Protein AF-A0A969BMT3-F1 (afdb_monomer)

Sequence (68 aa):
MVMKINPVLLQQIDGDFASVNQMLAKYSLPSGGFMTYDKLTPQDKQVLQATLARLAENLSKLRGVIGV

Structure (mmCIF, N/CA/C/O backbone):
data_AF-A0A969BMT3-F1
#
_entry.id   AF-A0A969BMT3-F1
#
loop_
_atom_site.group_PDB
_atom_site.id
_atom_site.type_symbol
_atom_site.label_atom_id
_atom_site.label_alt_id
_atom_site.label_comp_id
_atom_site.label_asym_id
_atom_site.label_entity_id
_atom_site.label_seq_id
_atom_site.pdbx_PDB_ins_code
_atom_site.Cartn_x
_atom_site.Cartn_y
_atom_site.Cartn_z
_atom_site.occupancy
_atom_site.B_iso_or_equiv
_atom_site.auth_seq_id
_atom_site.auth_comp_id
_atom_site.auth_asym_id
_atom_site.auth_atom_id
_atom_site.pdbx_PDB_model_num
ATOM 1 N N . MET A 1 1 ? 6.479 -9.727 -30.797 1.00 40.12 1 MET A N 1
ATOM 2 C CA . MET A 1 1 ? 7.746 -9.803 -30.043 1.00 40.12 1 MET A CA 1
ATOM 3 C C . MET A 1 1 ? 7.361 -9.566 -28.594 1.00 40.12 1 MET A C 1
ATOM 5 O O . MET A 1 1 ? 7.019 -8.448 -28.261 1.00 40.12 1 MET A O 1
ATOM 9 N N . VAL A 1 2 ? 7.207 -10.616 -27.783 1.00 46.03 2 VAL A N 1
ATOM 10 C CA . VAL A 1 2 ? 6.709 -10.451 -26.406 1.00 46.03 2 VAL A CA 1
ATOM 11 C C . VAL A 1 2 ? 7.851 -9.843 -25.602 1.00 46.03 2 VAL A C 1
ATOM 13 O O . VAL A 1 2 ? 8.865 -10.510 -25.385 1.00 46.03 2 VAL A O 1
ATOM 16 N N .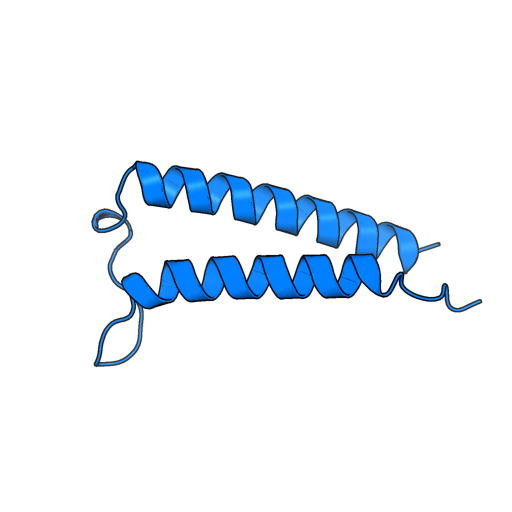 MET A 1 3 ? 7.745 -8.556 -25.269 1.00 53.25 3 MET A N 1
ATOM 17 C CA . MET A 1 3 ? 8.743 -7.874 -24.454 1.00 53.25 3 MET A CA 1
ATOM 18 C C . MET A 1 3 ? 8.940 -8.678 -23.170 1.00 53.25 3 MET A C 1
ATOM 20 O O . MET A 1 3 ? 7.978 -9.003 -22.473 1.00 53.25 3 MET A O 1
ATOM 24 N N . LYS A 1 4 ? 10.191 -9.056 -22.881 1.00 63.97 4 LYS A N 1
ATOM 25 C CA . LYS A 1 4 ? 10.541 -9.693 -21.611 1.00 63.97 4 LYS A CA 1
ATOM 26 C C . 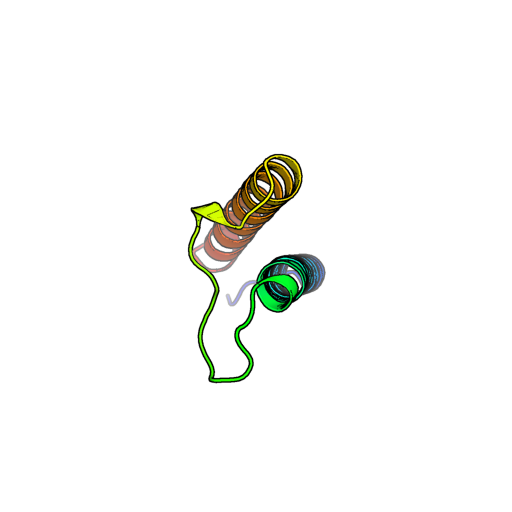LYS A 1 4 ? 10.172 -8.707 -20.511 1.00 63.97 4 LYS A C 1
ATOM 28 O O . LYS A 1 4 ? 10.871 -7.714 -20.324 1.00 63.97 4 LYS A O 1
ATOM 33 N N . ILE A 1 5 ? 9.053 -8.958 -19.835 1.00 66.75 5 ILE A N 1
ATOM 34 C CA . ILE A 1 5 ? 8.611 -8.148 -18.706 1.00 66.75 5 ILE A CA 1
ATOM 35 C C . ILE A 1 5 ? 9.783 -8.071 -17.728 1.00 66.75 5 ILE A C 1
ATOM 37 O O . ILE A 1 5 ? 10.354 -9.101 -17.366 1.00 66.75 5 ILE A O 1
ATOM 41 N N . ASN A 1 6 ? 10.180 -6.852 -17.357 1.00 77.25 6 ASN A N 1
ATOM 42 C CA . ASN A 1 6 ? 11.317 -6.651 -16.474 1.00 77.25 6 ASN A CA 1
ATOM 43 C C . ASN A 1 6 ? 11.016 -7.329 -15.121 1.00 77.25 6 ASN A C 1
ATOM 45 O O . ASN A 1 6 ? 10.097 -6.886 -14.427 1.00 77.25 6 ASN A O 1
ATOM 49 N N . PRO A 1 7 ? 11.764 -8.374 -14.723 1.00 81.19 7 PRO A N 1
ATOM 50 C CA . PRO A 1 7 ? 11.496 -9.096 -13.482 1.00 81.19 7 PRO A CA 1
ATOM 51 C C . PRO A 1 7 ? 11.624 -8.191 -12.251 1.00 81.19 7 PRO A C 1
ATOM 53 O O . PRO A 1 7 ? 10.919 -8.400 -11.270 1.00 81.19 7 PRO A O 1
ATOM 56 N N . VAL A 1 8 ? 12.449 -7.141 -12.321 1.00 84.81 8 VAL A N 1
ATOM 57 C CA . VAL A 1 8 ? 12.573 -6.136 -11.255 1.00 84.81 8 VAL A CA 1
ATOM 58 C C . VAL A 1 8 ? 11.280 -5.335 -11.104 1.00 84.81 8 VAL A C 1
ATOM 60 O O . VAL A 1 8 ? 10.847 -5.083 -9.985 1.00 84.81 8 VAL A O 1
ATOM 63 N N . LEU A 1 9 ? 10.633 -4.971 -12.216 1.00 83.81 9 LEU A N 1
ATOM 64 C CA . LEU A 1 9 ? 9.372 -4.228 -12.186 1.00 83.81 9 LEU A CA 1
ATOM 65 C C . LEU A 1 9 ? 8.249 -5.078 -11.581 1.00 83.81 9 LEU A C 1
ATOM 67 O O . LEU A 1 9 ? 7.468 -4.574 -10.782 1.00 83.81 9 LEU A O 1
ATOM 71 N N . LEU A 1 10 ? 8.196 -6.370 -11.918 1.00 85.44 10 LEU A N 1
ATOM 72 C CA . LEU A 1 10 ? 7.238 -7.300 -11.314 1.00 85.44 10 LEU A CA 1
ATOM 73 C C . LEU A 1 10 ? 7.467 -7.446 -9.807 1.00 85.44 10 LEU A C 1
ATOM 75 O O . LEU A 1 10 ? 6.523 -7.300 -9.041 1.00 85.44 10 LEU A O 1
ATOM 79 N N . GLN A 1 11 ? 8.717 -7.630 -9.373 1.00 89.06 11 GLN A N 1
ATOM 80 C CA . GLN A 1 11 ? 9.051 -7.697 -7.946 1.00 89.06 11 GLN A CA 1
ATOM 81 C C . GLN A 1 11 ? 8.688 -6.412 -7.192 1.00 89.06 11 GLN A C 1
ATOM 83 O O . GLN A 1 11 ? 8.241 -6.473 -6.048 1.00 89.06 11 GLN A O 1
ATOM 88 N N . GLN A 1 12 ? 8.865 -5.246 -7.818 1.00 87.81 12 GLN A N 1
ATOM 89 C CA . GLN A 1 12 ? 8.457 -3.968 -7.235 1.00 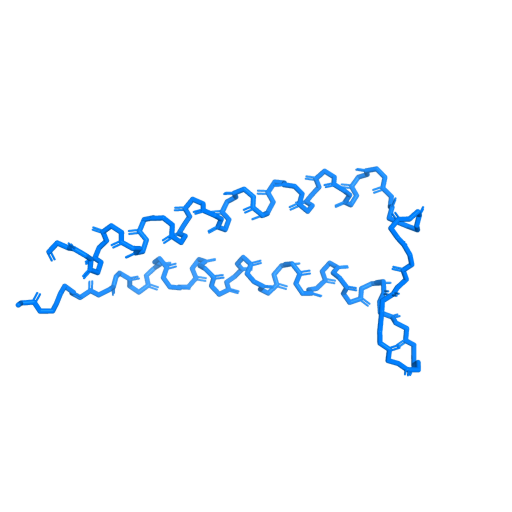87.81 12 GLN A CA 1
ATOM 90 C C . GLN A 1 12 ? 6.937 -3.872 -7.087 1.00 87.81 12 GLN A C 1
ATOM 92 O O . GLN A 1 12 ? 6.467 -3.480 -6.023 1.00 87.81 12 GLN A O 1
ATOM 97 N N . ILE A 1 13 ? 6.177 -4.274 -8.109 1.00 88.38 13 ILE A N 1
ATOM 98 C CA . ILE A 1 13 ? 4.709 -4.297 -8.070 1.00 88.38 13 ILE A CA 1
ATOM 99 C C . ILE A 1 13 ? 4.211 -5.257 -6.983 1.00 88.38 13 ILE A C 1
ATOM 101 O O . ILE A 1 13 ? 3.351 -4.883 -6.188 1.00 88.38 13 ILE A O 1
ATOM 105 N N . ASP A 1 14 ? 4.783 -6.458 -6.891 1.00 90.00 14 ASP A N 1
ATOM 106 C CA . ASP A 1 14 ? 4.439 -7.423 -5.842 1.00 90.00 14 ASP A CA 1
ATOM 107 C C . ASP A 1 14 ? 4.753 -6.866 -4.444 1.00 90.00 14 ASP A C 1
ATOM 109 O O . ASP A 1 14 ? 3.940 -6.981 -3.524 1.00 90.00 14 ASP A O 1
ATOM 113 N N . GLY A 1 15 ? 5.901 -6.200 -4.284 1.00 91.88 15 GLY A N 1
ATOM 114 C CA . GLY A 1 15 ? 6.279 -5.521 -3.044 1.00 91.88 15 GLY A CA 1
ATOM 115 C C . GLY A 1 15 ? 5.342 -4.365 -2.672 1.00 91.88 15 GLY A C 1
ATOM 116 O O . GLY A 1 15 ? 4.999 -4.196 -1.497 1.00 91.88 15 GLY A O 1
ATOM 117 N N . ASP A 1 16 ? 4.890 -3.590 -3.659 1.00 88.44 16 ASP A N 1
ATOM 118 C CA . ASP A 1 16 ? 3.896 -2.528 -3.485 1.00 88.44 16 ASP A CA 1
ATOM 119 C C . ASP A 1 16 ? 2.562 -3.100 -2.992 1.00 88.44 16 ASP A C 1
ATOM 121 O O . ASP A 1 16 ? 2.016 -2.624 -1.993 1.00 88.44 16 ASP A O 1
ATOM 125 N N . PHE A 1 17 ? 2.068 -4.169 -3.627 1.00 90.94 17 PHE A N 1
ATOM 126 C CA . PHE A 1 17 ? 0.852 -4.860 -3.194 1.00 90.94 17 PHE A CA 1
ATOM 127 C C . PHE A 1 17 ? 0.988 -5.451 -1.790 1.00 90.94 17 PHE A C 1
ATOM 129 O O . PHE A 1 17 ? 0.083 -5.285 -0.969 1.00 90.94 17 PHE A O 1
ATOM 136 N N . ALA A 1 18 ? 2.115 -6.096 -1.482 1.00 92.31 18 ALA A N 1
ATOM 137 C CA . ALA A 1 18 ? 2.379 -6.644 -0.155 1.00 92.31 18 ALA A CA 1
ATOM 138 C C . ALA A 1 18 ? 2.370 -5.547 0.920 1.00 92.31 18 ALA A C 1
ATOM 140 O O . ALA A 1 18 ? 1.768 -5.731 1.978 1.00 92.31 18 ALA A O 1
ATOM 141 N N . SER A 1 19 ? 2.960 -4.386 0.624 1.00 90.19 19 SER A N 1
ATOM 142 C CA . SER A 1 19 ? 2.978 -3.234 1.533 1.00 90.19 19 SER A CA 1
ATOM 143 C C . SER A 1 19 ? 1.566 -2.713 1.805 1.00 90.19 19 SER A C 1
ATOM 145 O O . SER A 1 19 ? 1.199 -2.503 2.962 1.00 90.19 19 SER A O 1
ATOM 147 N N . VAL A 1 20 ? 0.739 -2.558 0.762 1.00 89.94 20 VAL A N 1
ATOM 148 C CA . VAL A 1 20 ? -0.668 -2.148 0.913 1.00 89.94 20 VAL A CA 1
ATOM 149 C C . VAL A 1 20 ? -1.447 -3.174 1.736 1.00 89.94 20 VAL A C 1
ATOM 151 O O . VAL A 1 20 ? -2.146 -2.791 2.671 1.00 89.94 20 VAL A O 1
ATOM 154 N N . ASN A 1 21 ? -1.295 -4.470 1.449 1.00 89.75 21 ASN A N 1
ATOM 155 C CA . ASN A 1 21 ? -1.989 -5.527 2.186 1.00 89.75 21 ASN A CA 1
ATOM 156 C C . ASN A 1 21 ? -1.582 -5.573 3.661 1.00 89.75 21 ASN A C 1
ATOM 158 O O . ASN A 1 21 ? -2.447 -5.688 4.523 1.00 89.75 21 ASN A O 1
ATOM 162 N N . GLN A 1 22 ? -0.291 -5.444 3.973 1.00 90.69 22 GLN A N 1
ATOM 163 C CA . GLN A 1 22 ? 0.185 -5.379 5.357 1.00 90.69 22 GLN A CA 1
ATOM 164 C C . GLN A 1 22 ? -0.377 -4.163 6.097 1.00 90.69 22 GLN A C 1
ATOM 166 O O . GLN A 1 22 ? -0.735 -4.258 7.270 1.00 90.69 22 GLN A O 1
ATOM 171 N N . MET A 1 23 ? -0.480 -3.025 5.409 1.00 87.44 23 MET A N 1
ATOM 172 C CA . MET A 1 23 ? -1.069 -1.806 5.956 1.00 87.44 23 MET A CA 1
ATOM 173 C C . MET A 1 23 ? -2.566 -2.018 6.241 1.00 87.44 23 MET A C 1
ATOM 175 O O . MET A 1 23 ? -3.021 -1.786 7.359 1.00 87.44 23 MET A O 1
ATOM 179 N N . LEU A 1 24 ? -3.318 -2.543 5.268 1.00 85.94 24 LEU A N 1
ATOM 180 C CA . LEU A 1 24 ? -4.748 -2.836 5.400 1.00 85.94 24 LEU A CA 1
ATOM 181 C C . LEU A 1 24 ? -5.043 -3.927 6.438 1.00 85.94 24 LEU A C 1
ATOM 183 O O . LEU A 1 24 ? -6.066 -3.857 7.115 1.00 85.94 24 LEU A O 1
ATOM 187 N N . ALA A 1 25 ? -4.147 -4.899 6.626 1.00 89.94 25 ALA A N 1
ATOM 188 C CA . ALA A 1 25 ? -4.304 -5.967 7.611 1.00 89.94 25 ALA A CA 1
ATOM 189 C C . ALA A 1 25 ? -4.412 -5.436 9.049 1.00 89.94 25 ALA A C 1
ATOM 191 O O . ALA A 1 25 ? -5.165 -5.996 9.845 1.00 89.94 25 ALA A O 1
ATOM 192 N N . LYS A 1 26 ? -3.754 -4.311 9.369 1.00 88.19 26 LYS A N 1
ATOM 193 C CA . LYS A 1 26 ? -3.902 -3.622 10.668 1.00 88.19 26 LYS A CA 1
ATOM 194 C C . LYS A 1 26 ? -5.342 -3.181 10.950 1.00 88.19 26 LYS A C 1
ATOM 196 O O . LYS A 1 26 ? -5.732 -3.041 12.103 1.00 88.19 26 LYS A O 1
ATOM 201 N N . TYR A 1 27 ? -6.111 -2.962 9.888 1.00 90.06 27 TYR A N 1
ATOM 202 C CA . TYR A 1 27 ? -7.496 -2.507 9.911 1.00 90.06 27 TYR A CA 1
ATOM 203 C C . TYR A 1 27 ? -8.480 -3.629 9.572 1.00 90.06 27 TYR A C 1
ATOM 205 O O . TYR A 1 27 ? -9.662 -3.361 9.368 1.00 90.06 27 TYR A O 1
ATOM 213 N N . SER A 1 28 ? -8.017 -4.876 9.473 1.00 89.06 28 SER A N 1
ATOM 214 C CA . SER A 1 28 ? -8.896 -6.016 9.224 1.00 89.06 28 SER A CA 1
ATOM 215 C C . SER A 1 28 ? -9.752 -6.327 10.454 1.00 89.06 28 SER A C 1
ATOM 217 O O . SER A 1 28 ? -9.313 -6.198 11.599 1.00 89.06 28 SER A O 1
ATOM 219 N N . LEU A 1 29 ? -11.007 -6.702 10.214 1.00 88.62 29 LEU A N 1
ATOM 220 C CA . LEU A 1 29 ? -11.928 -7.131 11.259 1.00 88.62 29 LEU A CA 1
ATOM 221 C C . LEU A 1 29 ? -11.856 -8.656 11.424 1.00 88.62 29 LEU A C 1
ATOM 223 O O . LEU A 1 29 ? -11.801 -9.376 10.425 1.00 88.62 29 LEU A O 1
ATOM 227 N N . PRO A 1 30 ? -11.934 -9.175 12.663 1.00 82.06 30 PRO A N 1
ATOM 228 C CA . PRO A 1 30 ? -11.900 -10.617 12.923 1.00 82.06 30 PRO A CA 1
ATOM 229 C C . PRO A 1 30 ? -13.084 -11.370 12.297 1.00 82.06 30 PRO A C 1
ATOM 231 O O . PRO A 1 30 ? -12.976 -12.554 12.000 1.00 82.06 30 PRO A O 1
ATOM 234 N N . SER A 1 31 ? -14.197 -10.677 12.049 1.00 83.25 31 SER A N 1
ATOM 235 C CA . SER A 1 31 ? -15.397 -11.215 11.395 1.00 83.25 31 SER A CA 1
ATOM 236 C C . SER A 1 31 ? -15.315 -11.215 9.860 1.00 83.25 31 SER A C 1
ATOM 238 O O . SER A 1 31 ? -16.298 -11.543 9.198 1.00 83.25 31 SER A O 1
ATOM 240 N N . GLY A 1 32 ? -14.175 -10.812 9.292 1.00 79.56 32 GLY A N 1
ATOM 241 C CA . GLY A 1 32 ? -14.036 -10.484 7.877 1.00 79.56 32 GLY A CA 1
ATOM 242 C C . GLY A 1 32 ? -14.411 -9.027 7.583 1.00 79.56 32 GLY A C 1
ATOM 243 O O . GLY A 1 32 ? -15.247 -8.424 8.255 1.00 79.56 32 GLY A O 1
ATOM 244 N N . GLY A 1 33 ? -13.758 -8.445 6.576 1.00 84.81 33 GLY A N 1
ATOM 245 C CA . GLY A 1 33 ? -13.907 -7.036 6.204 1.00 84.81 33 GLY A CA 1
ATOM 246 C C . GLY A 1 33 ? -12.856 -6.117 6.832 1.00 84.81 33 GLY A C 1
ATOM 247 O O . GLY A 1 33 ? -11.900 -6.568 7.463 1.00 84.81 33 GLY A O 1
ATOM 248 N N . PHE A 1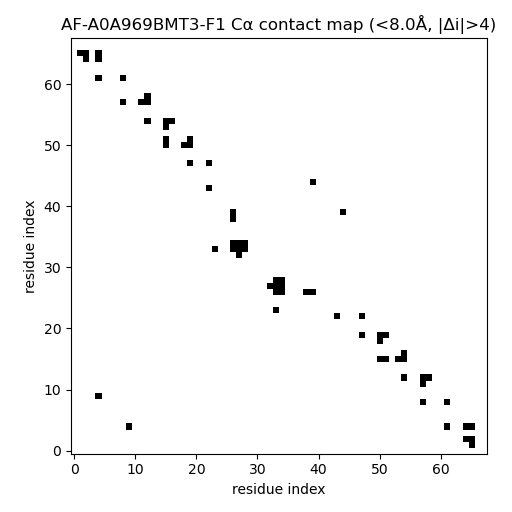 34 ? -13.032 -4.811 6.634 1.00 87.56 34 PHE A N 1
ATOM 249 C CA . PHE A 1 34 ? -12.117 -3.775 7.111 1.00 87.56 34 PHE A CA 1
ATOM 250 C C . PHE A 1 34 ? -12.858 -2.747 7.965 1.00 87.56 34 PHE A C 1
ATOM 252 O O . PHE A 1 34 ? -14.054 -2.513 7.791 1.00 87.56 34 PHE A O 1
ATOM 259 N N . MET A 1 35 ? -12.130 -2.126 8.888 1.00 86.94 35 MET A N 1
ATOM 260 C CA . MET A 1 35 ? -12.603 -0.986 9.664 1.00 86.94 35 MET A CA 1
ATOM 261 C C . MET A 1 35 ? -12.981 0.190 8.752 1.00 86.94 35 MET A C 1
ATOM 263 O O . MET A 1 35 ? -12.490 0.314 7.629 1.00 86.94 35 MET A O 1
ATOM 267 N N . THR A 1 36 ? -13.838 1.085 9.253 1.00 86.00 36 THR A N 1
ATOM 268 C CA . THR A 1 36 ? -14.202 2.301 8.518 1.00 86.00 36 THR A CA 1
ATOM 269 C C . THR A 1 36 ? -12.994 3.212 8.322 1.00 86.00 36 THR A C 1
ATOM 271 O O . THR A 1 36 ? -12.049 3.218 9.116 1.00 86.00 36 THR A O 1
ATOM 274 N N . TYR A 1 37 ? -13.039 4.021 7.263 1.00 81.81 37 TYR A N 1
ATOM 275 C CA . TYR A 1 37 ? -11.936 4.901 6.873 1.00 81.81 37 TYR A CA 1
ATOM 276 C C . TYR A 1 37 ? -11.532 5.912 7.967 1.00 81.81 37 TYR A C 1
ATOM 278 O O . TYR A 1 37 ? -10.400 6.402 8.008 1.00 81.81 37 TYR A O 1
ATOM 286 N N . ASP A 1 38 ? -12.441 6.196 8.897 1.00 84.12 38 ASP A N 1
ATOM 287 C CA . ASP A 1 38 ? -12.233 7.077 10.051 1.00 84.12 38 ASP A CA 1
ATOM 288 C C . ASP A 1 38 ? -11.218 6.514 11.050 1.00 84.12 38 ASP A C 1
ATOM 290 O O . ASP A 1 38 ? -10.626 7.265 11.821 1.00 84.12 38 ASP A O 1
ATOM 294 N N . LYS A 1 39 ? -11.009 5.192 11.045 1.00 86.94 39 LYS A N 1
ATOM 295 C CA . LYS A 1 39 ? -10.046 4.520 11.924 1.00 86.94 39 LYS A CA 1
ATOM 296 C C . LYS A 1 39 ? -8.611 4.637 11.433 1.00 86.94 39 LYS A C 1
ATOM 298 O O . LYS A 1 39 ? -7.703 4.415 12.230 1.00 86.94 39 LYS A O 1
ATOM 303 N N . LEU A 1 40 ? -8.396 5.006 10.168 1.00 86.75 40 LEU A N 1
ATOM 304 C CA . LEU A 1 40 ? -7.047 5.212 9.660 1.00 86.75 40 LEU A CA 1
ATOM 305 C C . LEU A 1 40 ? -6.423 6.470 10.258 1.00 86.75 40 LEU A C 1
ATOM 307 O O . LEU A 1 40 ? -6.988 7.567 10.176 1.00 86.75 40 LEU A O 1
ATOM 311 N N . THR A 1 41 ? -5.213 6.314 10.788 1.00 89.75 41 THR A N 1
ATOM 312 C CA . THR A 1 41 ? -4.419 7.446 11.267 1.00 89.75 41 THR A CA 1
ATOM 313 C C . THR A 1 41 ? -4.005 8.352 10.098 1.00 89.75 41 THR A C 1
ATOM 315 O O . THR A 1 41 ? -3.864 7.877 8.966 1.00 89.75 41 THR A O 1
ATOM 318 N N . PRO A 1 42 ? -3.787 9.661 10.325 1.00 89.81 42 PRO A N 1
ATOM 319 C CA . PRO A 1 42 ? -3.276 10.562 9.290 1.00 89.81 42 PRO A CA 1
ATOM 320 C C . PRO A 1 42 ? -1.969 10.061 8.658 1.00 89.81 42 PRO A C 1
ATOM 322 O O . PRO A 1 42 ? -1.798 10.136 7.443 1.00 89.81 42 PRO A O 1
ATOM 325 N N . GLN A 1 43 ? -1.082 9.490 9.473 1.00 89.75 43 GLN A N 1
ATOM 326 C CA . GLN A 1 43 ? 0.182 8.909 9.036 1.00 89.75 43 GLN A CA 1
ATOM 327 C C . GLN A 1 43 ? -0.041 7.702 8.117 1.00 89.75 43 GLN A C 1
ATOM 329 O O . GLN A 1 43 ? 0.531 7.648 7.031 1.00 89.75 43 GLN A O 1
ATOM 334 N N . ASP A 1 44 ? -0.914 6.765 8.498 1.00 88.06 44 ASP A N 1
ATOM 335 C CA . ASP A 1 44 ? -1.223 5.601 7.659 1.00 88.06 44 ASP A CA 1
ATOM 336 C C . ASP A 1 44 ? -1.910 6.010 6.347 1.00 88.06 44 ASP A C 1
ATOM 338 O O . ASP A 1 44 ? -1.637 5.423 5.299 1.00 88.06 44 ASP A O 1
ATOM 342 N N . LYS A 1 45 ? -2.743 7.063 6.363 1.00 89.69 45 LYS A N 1
ATOM 343 C CA . LYS A 1 45 ? -3.330 7.645 5.143 1.00 89.69 45 LYS A CA 1
ATOM 344 C C . LYS A 1 45 ? -2.257 8.188 4.201 1.00 89.69 45 LYS A C 1
ATOM 346 O O . LYS A 1 45 ? -2.315 7.911 3.004 1.00 89.69 45 LYS A O 1
ATOM 351 N N . GLN A 1 46 ? -1.268 8.915 4.722 1.00 91.31 46 GLN A N 1
ATOM 352 C CA . GLN A 1 46 ? -0.151 9.418 3.915 1.00 91.31 46 GLN A CA 1
ATOM 353 C C . GLN A 1 46 ? 0.690 8.278 3.329 1.00 91.31 46 GLN A C 1
ATOM 355 O O . GLN A 1 46 ? 1.027 8.308 2.145 1.00 91.31 46 GLN A O 1
ATOM 360 N N . VAL A 1 47 ? 0.984 7.246 4.125 1.00 89.69 47 VAL A N 1
ATOM 361 C CA . VAL A 1 47 ? 1.731 6.065 3.664 1.00 89.69 47 VAL A CA 1
ATOM 362 C C . VAL A 1 47 ? 0.961 5.316 2.575 1.00 89.69 47 VAL A C 1
ATOM 364 O O . VAL A 1 47 ? 1.544 4.963 1.547 1.00 89.69 47 VAL A O 1
ATOM 367 N N . LEU A 1 48 ? -0.348 5.110 2.751 1.00 88.75 48 LEU A N 1
ATOM 368 C CA . LEU A 1 48 ? -1.204 4.516 1.725 1.00 88.75 48 LEU A CA 1
ATOM 369 C C . LEU A 1 48 ? -1.181 5.317 0.436 1.00 88.75 48 LEU A C 1
ATOM 371 O O . LEU A 1 48 ? -1.006 4.742 -0.632 1.00 88.75 48 LEU A O 1
ATOM 375 N N . GLN A 1 49 ? -1.359 6.632 0.532 1.00 90.69 49 GLN A N 1
ATOM 376 C CA . GLN A 1 49 ? -1.393 7.501 -0.634 1.00 90.69 49 GLN A CA 1
ATOM 377 C C . GLN A 1 49 ? -0.080 7.415 -1.421 1.00 90.69 49 GLN A C 1
ATOM 379 O O . GLN A 1 49 ? -0.110 7.245 -2.639 1.00 90.69 49 GLN A O 1
ATOM 384 N N . ALA A 1 50 ? 1.062 7.459 -0.729 1.00 91.38 50 ALA A N 1
ATOM 385 C CA . ALA A 1 50 ? 2.375 7.314 -1.350 1.00 91.38 50 ALA A CA 1
ATOM 386 C C . ALA A 1 50 ? 2.562 5.932 -2.004 1.00 91.38 50 ALA A C 1
ATOM 388 O O . ALA A 1 50 ? 3.029 5.837 -3.139 1.00 91.38 50 ALA A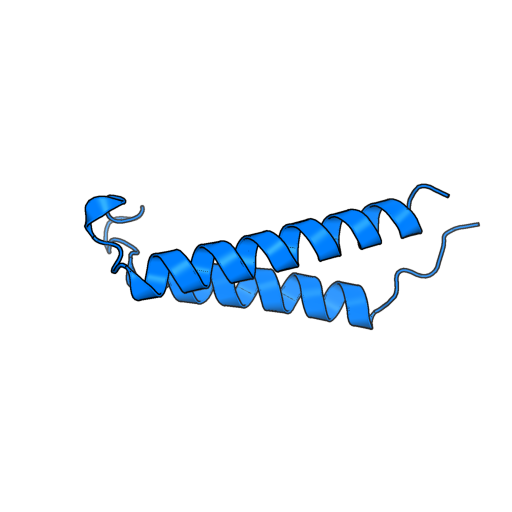 O 1
ATOM 389 N N . THR A 1 51 ? 2.153 4.862 -1.316 1.00 89.75 51 THR A N 1
ATOM 390 C CA . THR A 1 51 ? 2.282 3.485 -1.822 1.00 89.75 51 THR A CA 1
ATOM 391 C C . THR A 1 51 ? 1.381 3.251 -3.037 1.00 89.75 51 THR A C 1
ATOM 393 O O . THR A 1 51 ? 1.820 2.676 -4.029 1.00 89.75 51 THR A O 1
ATOM 396 N N . LEU A 1 52 ? 0.143 3.753 -3.005 1.00 90.88 52 LEU A N 1
ATOM 397 C CA . LEU A 1 52 ? -0.803 3.667 -4.120 1.00 90.88 52 LEU A CA 1
ATOM 398 C C . LEU A 1 52 ? -0.336 4.478 -5.333 1.00 90.88 52 LEU A C 1
ATOM 400 O O . LEU A 1 52 ? -0.477 4.008 -6.460 1.00 90.88 52 LEU A O 1
ATOM 404 N N . ALA A 1 53 ? 0.252 5.660 -5.124 1.00 93.00 53 ALA A N 1
ATOM 405 C CA . ALA A 1 53 ? 0.834 6.450 -6.208 1.00 93.00 53 ALA A CA 1
ATOM 406 C C . ALA A 1 53 ? 1.989 5.699 -6.893 1.00 93.00 53 ALA A C 1
ATOM 408 O O . ALA A 1 53 ? 2.010 5.596 -8.120 1.00 93.00 53 ALA A O 1
ATOM 409 N N . ARG A 1 54 ? 2.897 5.100 -6.107 1.00 91.44 54 ARG A N 1
ATOM 410 C CA . ARG A 1 54 ? 4.001 4.2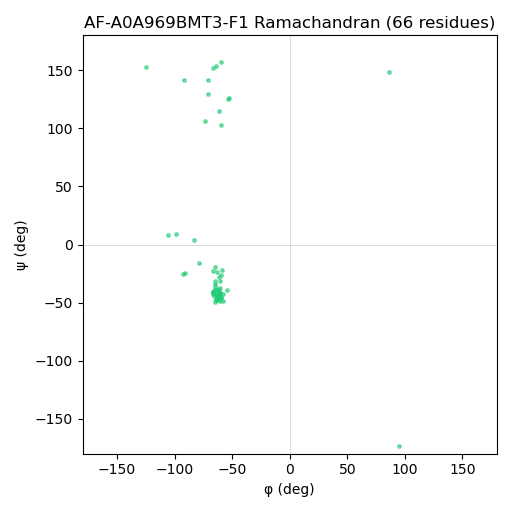79 -6.630 1.00 91.44 54 ARG A CA 1
ATOM 411 C C . ARG A 1 54 ? 3.493 3.056 -7.394 1.00 91.44 54 ARG A C 1
ATOM 413 O O . ARG A 1 54 ? 3.958 2.792 -8.501 1.00 91.44 54 ARG A O 1
ATOM 420 N N . LEU A 1 55 ? 2.495 2.360 -6.848 1.00 91.06 55 LEU A N 1
ATOM 421 C CA . LEU A 1 55 ? 1.861 1.217 -7.503 1.00 91.06 55 LEU A CA 1
ATOM 422 C C . LEU A 1 55 ? 1.235 1.623 -8.846 1.00 91.06 55 LEU A C 1
ATOM 424 O O . LEU A 1 55 ? 1.444 0.949 -9.853 1.00 91.06 55 LEU A O 1
ATOM 428 N N . ALA A 1 56 ? 0.504 2.739 -8.889 1.00 91.44 56 ALA A N 1
ATOM 429 C CA . ALA A 1 56 ? -0.104 3.248 -10.117 1.00 91.44 56 ALA A CA 1
ATOM 430 C C . ALA A 1 56 ? 0.947 3.596 -11.185 1.00 91.44 56 ALA A C 1
ATOM 432 O O . ALA A 1 56 ? 0.765 3.284 -12.367 1.00 91.44 56 ALA A O 1
ATOM 433 N N . GLU A 1 57 ? 2.069 4.193 -10.782 1.00 90.50 57 GLU A N 1
ATOM 434 C CA . GLU A 1 57 ? 3.1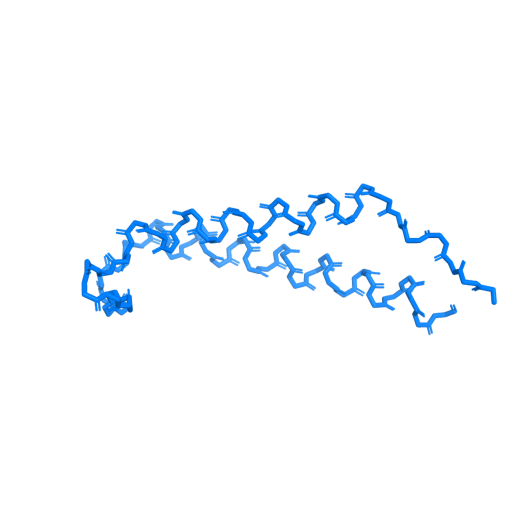94 4.481 -11.672 1.00 90.50 57 GLU A CA 1
ATOM 435 C C . GLU A 1 57 ? 3.824 3.189 -12.218 1.00 90.50 57 GLU A C 1
ATOM 437 O O . GLU A 1 57 ? 4.020 3.052 -13.428 1.00 90.50 57 GLU A O 1
ATOM 442 N N . ASN A 1 58 ? 4.085 2.207 -11.352 1.00 87.69 58 ASN A N 1
ATOM 443 C CA . ASN A 1 58 ? 4.674 0.926 -11.739 1.00 87.69 58 ASN A CA 1
ATOM 444 C C . ASN A 1 58 ? 3.750 0.115 -12.660 1.00 87.69 58 ASN A C 1
ATOM 446 O O . ASN A 1 58 ? 4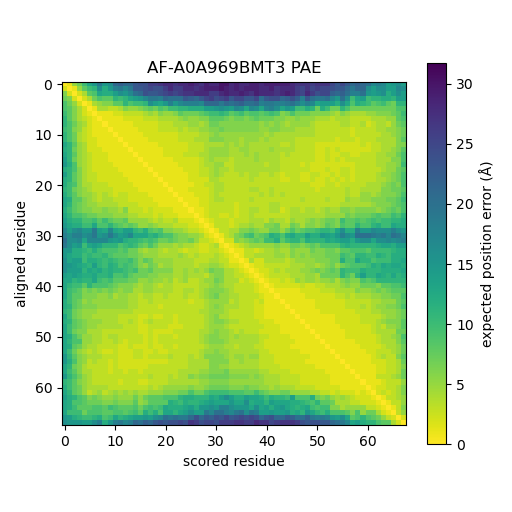.215 -0.444 -13.655 1.00 87.69 58 ASN A O 1
ATOM 450 N N . LEU A 1 59 ? 2.438 0.119 -12.410 1.00 87.12 59 LEU A N 1
ATOM 451 C CA . LEU A 1 59 ? 1.445 -0.484 -13.305 1.00 87.12 59 LEU A CA 1
ATOM 452 C C . LEU A 1 59 ? 1.376 0.236 -14.659 1.00 87.12 59 LEU A C 1
ATOM 454 O O . LEU A 1 59 ? 1.213 -0.410 -15.696 1.00 87.12 59 LEU A O 1
ATOM 458 N N . SER A 1 60 ? 1.543 1.560 -14.674 1.00 88.38 60 SER A N 1
ATOM 459 C CA . SER A 1 60 ? 1.602 2.340 -15.916 1.00 88.38 60 SER A CA 1
ATOM 460 C C . SER A 1 60 ? 2.846 1.995 -16.736 1.00 88.38 60 SER A C 1
ATOM 462 O O . SER A 1 60 ? 2.740 1.768 -17.942 1.00 88.38 60 SER A O 1
ATOM 464 N N . LYS A 1 61 ? 4.010 1.859 -16.084 1.00 85.19 61 LYS A N 1
ATOM 465 C CA . LYS A 1 61 ? 5.247 1.362 -16.711 1.00 85.19 61 LYS A CA 1
ATOM 466 C C . LYS A 1 61 ? 5.070 -0.058 -17.239 1.00 85.19 61 LYS A C 1
ATOM 468 O O . LYS A 1 61 ? 5.478 -0.334 -18.360 1.00 85.19 61 LYS A O 1
ATOM 473 N N . LEU A 1 62 ? 4.418 -0.937 -16.474 1.00 83.94 62 LEU A N 1
ATOM 474 C CA . LEU A 1 62 ? 4.145 -2.311 -16.892 1.00 83.94 62 LEU A CA 1
ATOM 475 C C . LEU A 1 62 ? 3.288 -2.333 -18.163 1.00 83.94 62 LEU A C 1
ATOM 477 O O . LEU A 1 62 ? 3.660 -2.986 -19.135 1.00 83.94 62 LEU A O 1
ATOM 481 N N . ARG A 1 63 ? 2.193 -1.562 -18.206 1.00 78.62 63 ARG A N 1
ATOM 482 C CA . ARG A 1 63 ? 1.376 -1.407 -19.421 1.00 78.62 63 ARG A CA 1
ATOM 483 C C . ARG A 1 63 ? 2.206 -0.876 -20.593 1.00 78.62 63 ARG A C 1
ATOM 485 O O . ARG A 1 63 ? 2.065 -1.382 -21.700 1.00 78.62 63 ARG A O 1
ATOM 492 N N . GLY A 1 64 ? 3.076 0.101 -20.346 1.00 77.00 64 GLY A N 1
ATOM 493 C CA . GLY A 1 64 ? 3.982 0.664 -21.348 1.00 77.00 64 GLY A CA 1
ATOM 494 C C . GLY A 1 64 ? 5.038 -0.313 -21.873 1.00 77.00 64 GLY A C 1
ATOM 495 O O . GLY A 1 64 ? 5.575 -0.066 -22.937 1.00 77.00 64 GLY A O 1
ATOM 496 N N . VAL A 1 65 ? 5.327 -1.412 -21.171 1.00 71.56 65 VAL A N 1
ATOM 497 C CA . VAL A 1 65 ? 6.223 -2.488 -21.641 1.00 71.56 65 VAL A CA 1
ATOM 498 C C . VAL A 1 65 ? 5.445 -3.603 -22.351 1.00 71.56 65 VAL A C 1
ATOM 500 O O . VAL A 1 65 ? 6.003 -4.310 -23.176 1.00 71.56 65 VAL A O 1
ATOM 503 N N . ILE A 1 66 ? 4.159 -3.793 -22.043 1.00 69.94 66 ILE A N 1
ATOM 504 C CA . ILE A 1 66 ? 3.337 -4.861 -22.646 1.00 69.94 66 ILE A CA 1
ATOM 505 C C . ILE A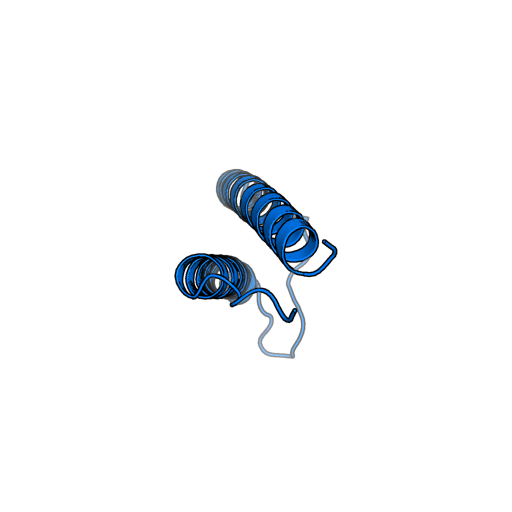 1 66 ? 2.614 -4.380 -23.922 1.00 69.94 66 ILE A C 1
ATOM 507 O O . ILE A 1 66 ? 2.250 -5.194 -24.766 1.00 69.94 66 ILE A O 1
ATOM 511 N N . GLY A 1 67 ? 2.377 -3.071 -24.058 1.00 60.03 67 GLY A N 1
ATOM 512 C CA . GLY A 1 67 ? 1.549 -2.468 -25.112 1.00 60.03 67 GLY A CA 1
ATOM 513 C C . GLY A 1 67 ? 2.286 -1.882 -26.324 1.00 60.03 67 GLY A C 1
ATOM 514 O O . GLY A 1 67 ? 1.638 -1.208 -27.123 1.00 60.03 67 GLY A O 1
ATOM 515 N N . VAL A 1 68 ? 3.596 -2.103 -26.452 1.00 49.16 68 VAL A N 1
ATOM 516 C CA . VAL A 1 68 ? 4.425 -1.726 -27.619 1.00 49.16 68 VAL A CA 1
ATOM 517 C C . VAL A 1 68 ? 5.055 -2.947 -28.266 1.00 49.16 68 VAL A C 1
ATOM 519 O O . VAL A 1 68 ? 5.312 -3.942 -27.552 1.00 49.16 68 VAL A O 1
#

Solvent-accessible surface area (backbone atoms only — not comparable to full-atom values): 4048 Å² total; per-residue (Å²): 125,85,60,79,74,56,66,67,58,53,53,49,46,53,50,39,53,50,52,52,49,59,57,51,55,77,39,48,40,98,87,62,63,66,61,61,78,84,73,57,49,74,64,58,49,52,52,49,53,54,47,52,52,51,39,55,51,50,53,51,52,49,48,64,50,69,75,99

Radius of gyration: 15.17 Å; Cα contacts (8 Å, |Δi|>4): 35; chains: 1; bounding box: 28×22×43 Å

Foldseek 3Di:
DAQPQDVVLVVLLVVLVVQLVVLQVVQADPVGDGHDPVPDDPVSVVVNVVSVVSNVVSVVVRCVRRVD

Secondary structure (DSSP, 8-state):
------HHHHHHHHHHHHHHHHHHHTTB-TTSSB--GGGS-HHHHHHHHHHHHHHHHHHHHHHHHH--

pLDDT: mean 83.63, std 11.32, range [40.12, 93.0]

Nearest PDB structures (foldseek):
  7q1g-assembly1_B-2  TM=9.203E-01  e=2.460E-03  Pseudomonas syringae pv. syringae B728a
  4nsm-assembly1_A  TM=4.436E-01  e=7.566E-01  Streptococcus pyogenes MGAS315
  4rqf-assembly1_A  TM=3.570E-01  e=7.098E+00  Homo sapiens

Mean predicted aligned error: 6.48 Å